Protein AF-A0A2H0SVP1-F1 (afdb_monomer_lite)

Secondary structure (DSSP, 8-state):
--THHHHHHHHS-HHHHHHHHHHHHHHHHHHHHHHHTT--S-THHHHHHHHHHHHHHHHHHHHHHHT-

Structure (mmCIF, N/CA/C/O backbone):
data_AF-A0A2H0SVP1-F1
#
_entry.id   AF-A0A2H0SVP1-F1
#
loop_
_atom_site.group_PDB
_atom_site.id
_atom_site.type_symbol
_atom_site.label_atom_id
_atom_site.label_alt_id
_atom_site.label_comp_id
_atom_site.label_asym_id
_atom_site.label_entity_id
_atom_site.label_seq_id
_atom_site.pdbx_PDB_ins_code
_atom_site.Cartn_x
_atom_site.Cartn_y
_atom_site.Cartn_z
_atom_site.occupancy
_atom_site.B_iso_or_equiv
_atom_site.auth_seq_id
_atom_site.auth_comp_id
_atom_site.auth_asym_id
_atom_site.auth_atom_id
_atom_site.pdbx_PDB_model_num
ATOM 1 N N . MET A 1 1 ? -3.879 -18.322 1.171 1.00 48.31 1 MET A N 1
ATOM 2 C CA . MET A 1 1 ? -3.252 -17.064 1.654 1.00 48.31 1 MET A CA 1
ATOM 3 C C . MET A 1 1 ? -3.605 -16.893 3.119 1.00 48.31 1 MET A C 1
ATOM 5 O O . MET A 1 1 ? -4.754 -17.121 3.473 1.00 48.31 1 MET A O 1
ATOM 9 N N . LYS A 1 2 ? -2.602 -16.611 3.951 1.00 47.16 2 LYS A N 1
ATOM 10 C CA . LYS A 1 2 ? -2.606 -16.843 5.400 1.00 47.16 2 LYS A CA 1
ATOM 11 C C . LYS A 1 2 ? -3.573 -15.904 6.141 1.00 47.16 2 LYS A C 1
ATOM 13 O O . LYS A 1 2 ? -3.539 -14.696 5.921 1.00 4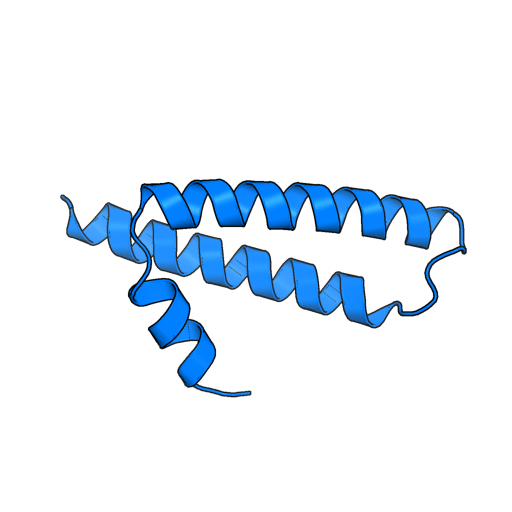7.16 2 LYS A O 1
ATOM 18 N N . LYS A 1 3 ? -4.422 -16.463 7.016 1.00 50.81 3 LYS A N 1
ATOM 19 C CA . LYS A 1 3 ? -5.283 -15.717 7.964 1.00 50.81 3 LYS A CA 1
ATOM 20 C C . LYS A 1 3 ? -4.469 -14.746 8.839 1.00 50.81 3 LYS A C 1
ATOM 22 O O . LYS A 1 3 ? -4.987 -13.710 9.249 1.00 50.81 3 LYS A O 1
ATOM 27 N N . ASP A 1 4 ? -3.186 -15.050 9.011 1.00 58.41 4 ASP A N 1
ATOM 28 C CA . ASP A 1 4 ? -2.203 -14.300 9.790 1.00 58.41 4 ASP A CA 1
ATOM 29 C C . ASP A 1 4 ? -2.078 -12.826 9.370 1.00 58.41 4 ASP A C 1
ATOM 31 O O . ASP A 1 4 ? -1.884 -11.966 10.223 1.00 58.41 4 ASP A O 1
ATOM 35 N N . ASP A 1 5 ? -2.236 -12.489 8.082 1.00 65.69 5 ASP A N 1
ATOM 36 C CA . ASP A 1 5 ? -2.089 -11.096 7.624 1.00 65.69 5 ASP A CA 1
ATOM 37 C C . ASP A 1 5 ? -3.245 -10.200 8.092 1.00 65.69 5 ASP A C 1
ATOM 39 O O . ASP A 1 5 ? -3.029 -9.029 8.403 1.00 65.69 5 ASP A O 1
ATOM 43 N N . LYS A 1 6 ? -4.477 -10.731 8.173 1.00 70.19 6 LYS A N 1
ATOM 44 C CA . LYS A 1 6 ? -5.630 -9.949 8.654 1.00 70.19 6 LYS A CA 1
ATOM 45 C C . LYS A 1 6 ? -5.503 -9.679 10.150 1.00 70.19 6 LYS A C 1
ATOM 47 O O . LYS A 1 6 ? -5.701 -8.546 10.573 1.00 70.19 6 LYS A O 1
ATOM 52 N N . GLN A 1 7 ? -5.131 -10.696 10.926 1.00 74.81 7 GLN A N 1
ATOM 53 C CA . GLN A 1 7 ? -4.935 -10.564 12.373 1.00 74.81 7 GLN A CA 1
ATOM 54 C C . GLN A 1 7 ? -3.815 -9.570 12.701 1.00 74.81 7 GLN A C 1
ATOM 56 O O . GLN A 1 7 ? -3.990 -8.720 13.568 1.00 74.81 7 GLN A O 1
ATOM 61 N N . LYS A 1 8 ? -2.710 -9.593 11.944 1.00 78.44 8 LYS A N 1
ATOM 62 C CA . LYS A 1 8 ? -1.626 -8.609 12.084 1.00 78.44 8 LYS A CA 1
ATOM 63 C C . LYS A 1 8 ? -2.079 -7.179 11.796 1.00 78.44 8 LYS A C 1
ATOM 65 O O . LYS A 1 8 ? -1.698 -6.272 12.521 1.00 78.44 8 LYS A O 1
ATOM 70 N N . LEU A 1 9 ? -2.902 -6.966 10.767 1.00 78.31 9 LEU A N 1
ATOM 71 C CA . LEU A 1 9 ? -3.465 -5.640 10.479 1.00 78.31 9 LEU A CA 1
ATOM 72 C C . LEU A 1 9 ? -4.477 -5.200 11.546 1.00 78.31 9 LEU A C 1
ATOM 74 O O . LEU A 1 9 ? -4.553 -4.022 11.868 1.00 78.31 9 LEU A O 1
ATOM 78 N N . GLN A 1 10 ? -5.246 -6.129 12.114 1.00 77.62 10 GLN A N 1
ATOM 79 C CA . GLN A 1 10 ? -6.181 -5.827 13.200 1.00 77.62 10 GLN A CA 1
ATOM 80 C C . GLN A 1 10 ? -5.478 -5.502 14.524 1.00 77.62 10 GLN A C 1
ATOM 82 O O . GLN A 1 10 ? -6.053 -4.774 15.330 1.00 77.62 10 GLN A O 1
ATOM 87 N N . ALA A 1 11 ? -4.258 -5.993 14.741 1.00 83.06 11 ALA A N 1
ATOM 88 C CA . ALA A 1 11 ? -3.458 -5.667 15.919 1.00 83.06 11 ALA A CA 1
ATOM 89 C C . ALA A 1 11 ? -2.894 -4.233 15.896 1.00 83.06 11 ALA A C 1
ATOM 91 O O . ALA A 1 11 ? -2.639 -3.679 16.957 1.00 83.06 11 ALA A O 1
ATOM 92 N N . LEU A 1 12 ? -2.736 -3.628 14.713 1.00 82.88 12 LEU A N 1
ATOM 93 C CA . LEU A 1 12 ? -2.229 -2.259 14.569 1.00 82.88 12 LEU A CA 1
ATOM 94 C C . LEU A 1 12 ? -3.241 -1.220 15.064 1.00 82.88 12 LEU A C 1
ATOM 96 O O . LEU A 1 12 ? -4.463 -1.397 14.938 1.00 82.88 12 LEU A O 1
ATOM 100 N N . GLU A 1 13 ? -2.733 -0.105 15.578 1.00 84.81 13 GLU A N 1
ATOM 101 C CA . GLU A 1 13 ? -3.571 1.039 15.927 1.00 84.81 13 GLU A CA 1
ATOM 102 C C . GLU A 1 13 ? -4.120 1.748 14.681 1.00 84.81 13 GLU A C 1
ATOM 104 O O . GLU A 1 13 ? -3.621 1.598 13.563 1.00 84.81 13 GLU A O 1
ATOM 109 N N . VAL A 1 14 ? -5.181 2.539 14.863 1.00 85.94 14 VAL A N 1
ATOM 110 C CA . VAL A 1 14 ? -5.813 3.292 13.765 1.00 85.94 14 VAL A CA 1
ATOM 111 C C . VAL A 1 14 ? -4.804 4.235 13.100 1.00 85.94 14 VAL A C 1
ATOM 113 O O . VAL A 1 14 ? -4.747 4.274 11.872 1.00 85.94 14 VAL A O 1
ATOM 116 N N . GLY A 1 15 ? -3.972 4.926 13.891 1.00 84.69 15 GLY A N 1
ATOM 117 C CA . GLY A 1 15 ? -2.921 5.813 13.382 1.00 84.69 15 GLY A CA 1
ATOM 118 C C . GLY A 1 15 ? -1.876 5.072 12.542 1.00 84.69 15 GLY A C 1
ATOM 119 O O . GLY A 1 15 ? -1.555 5.480 11.425 1.00 84.69 15 GLY A O 1
ATOM 120 N N . GLU A 1 16 ? -1.414 3.918 13.015 1.00 86.62 16 GLU A N 1
ATOM 121 C CA . GLU A 1 16 ? -0.455 3.086 12.282 1.00 86.62 16 GLU A CA 1
ATOM 122 C C . GLU A 1 16 ? -1.049 2.523 10.985 1.00 86.62 16 GLU A C 1
ATOM 124 O O . GLU A 1 16 ? -0.379 2.483 9.951 1.00 86.62 16 GLU A O 1
ATOM 129 N N . LEU A 1 17 ? -2.326 2.128 11.003 1.00 88.31 17 LEU A N 1
ATOM 130 C CA . LEU A 1 17 ? -3.038 1.674 9.808 1.00 88.31 17 LEU A CA 1
ATOM 131 C C . LEU A 1 17 ? -3.190 2.783 8.770 1.00 88.31 17 LEU A C 1
ATOM 133 O O . LEU A 1 17 ? -3.075 2.498 7.576 1.00 88.31 17 LEU A O 1
ATOM 137 N N . THR A 1 18 ? -3.429 4.026 9.196 1.00 89.81 18 THR A N 1
ATOM 138 C CA . THR A 1 18 ? -3.495 5.167 8.274 1.00 89.81 18 THR A CA 1
ATOM 139 C C . THR A 1 18 ? -2.147 5.456 7.627 1.00 89.81 18 THR A C 1
ATOM 141 O O . THR A 1 18 ? -2.086 5.560 6.402 1.00 89.81 18 THR A O 1
ATOM 144 N N . THR A 1 19 ? -1.061 5.482 8.405 1.00 92.69 19 THR A N 1
ATOM 145 C CA . THR A 1 19 ? 0.297 5.675 7.874 1.00 92.69 19 THR A CA 1
ATOM 146 C C . THR A 1 19 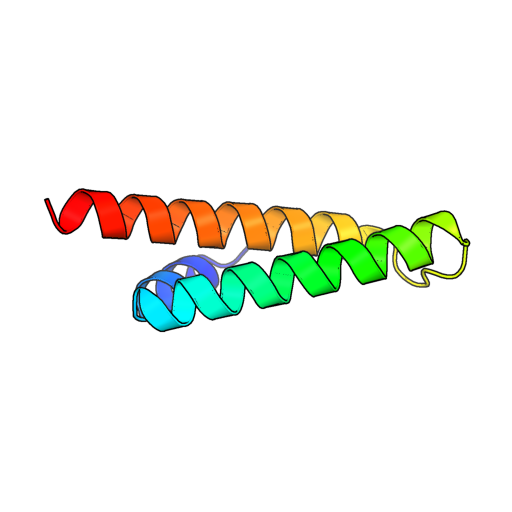? 0.651 4.571 6.883 1.00 92.69 19 THR A C 1
ATOM 148 O O . THR A 1 19 ? 1.041 4.840 5.749 1.00 92.69 19 THR A O 1
ATOM 151 N N . LYS A 1 20 ? 0.392 3.315 7.257 1.00 90.12 20 LYS A N 1
ATOM 152 C CA . LYS A 1 20 ? 0.652 2.156 6.400 1.00 90.12 20 LYS A CA 1
ATOM 153 C C . LYS A 1 20 ? -0.169 2.168 5.111 1.00 90.12 20 LYS A C 1
ATOM 155 O O . LYS A 1 20 ? 0.296 1.699 4.074 1.00 90.12 20 LYS A O 1
ATOM 160 N N . LEU A 1 21 ? -1.403 2.674 5.152 1.00 91.31 21 LEU A N 1
ATOM 161 C CA . LEU A 1 21 ? -2.235 2.825 3.958 1.00 91.31 21 LEU A CA 1
ATOM 162 C C . LEU A 1 21 ?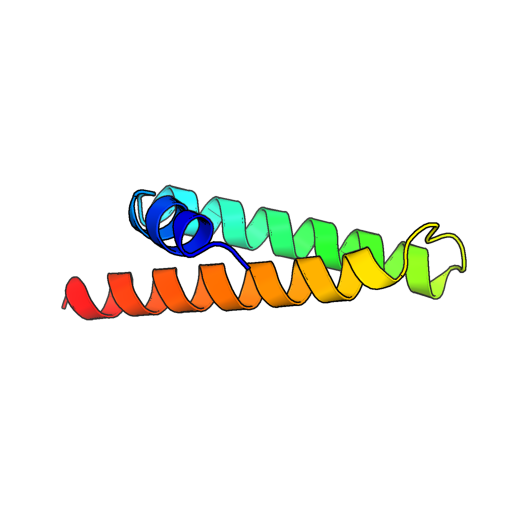 -1.622 3.831 2.976 1.00 91.31 21 LEU A C 1
ATOM 164 O O . LEU A 1 21 ? -1.593 3.560 1.774 1.00 91.31 21 LEU A O 1
ATOM 168 N N . GLU A 1 22 ? -1.133 4.965 3.476 1.00 94.06 22 GLU A N 1
ATOM 169 C CA . GLU A 1 22 ? -0.488 5.993 2.657 1.00 94.06 22 GLU A CA 1
ATOM 170 C C . GLU A 1 22 ? 0.829 5.496 2.051 1.00 94.06 22 GLU A C 1
ATOM 172 O O . GLU A 1 22 ? 1.038 5.639 0.845 1.00 94.06 22 GLU A O 1
ATOM 177 N N . GLU A 1 23 ? 1.660 4.798 2.825 1.00 94.12 23 GLU A N 1
ATOM 178 C CA . GLU A 1 23 ? 2.883 4.159 2.320 1.00 94.12 23 GLU A CA 1
ATOM 179 C C . GLU A 1 23 ? 2.585 3.179 1.175 1.00 94.12 23 GLU A C 1
ATOM 181 O O . GLU A 1 23 ? 3.194 3.247 0.104 1.00 94.12 23 GLU A O 1
ATOM 186 N N . LEU A 1 24 ? 1.589 2.302 1.353 1.00 93.50 24 LEU A N 1
ATOM 187 C CA . LEU A 1 24 ? 1.187 1.340 0.323 1.00 93.50 24 LEU A CA 1
ATOM 188 C C . LEU A 1 24 ? 0.666 2.031 -0.946 1.00 93.50 24 LEU A C 1
ATOM 190 O O . LEU A 1 24 ? 0.893 1.541 -2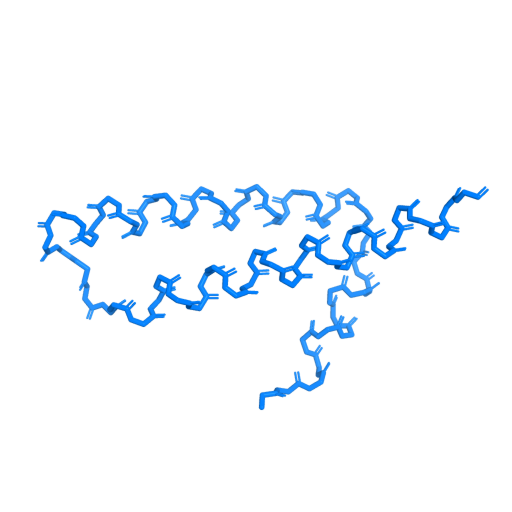.056 1.00 93.50 24 LEU A O 1
ATOM 194 N N . ARG A 1 25 ? -0.031 3.166 -0.812 1.00 93.88 25 ARG A N 1
ATOM 195 C CA . ARG A 1 25 ? -0.503 3.970 -1.952 1.00 93.88 25 ARG A CA 1
ATOM 196 C C . ARG A 1 25 ? 0.655 4.615 -2.704 1.00 93.88 25 ARG A C 1
ATOM 198 O O . ARG A 1 25 ? 0.679 4.545 -3.934 1.00 93.88 25 ARG A O 1
ATOM 205 N N . GLN A 1 26 ? 1.621 5.190 -1.990 1.00 95.31 26 GLN A N 1
ATOM 206 C CA . GLN A 1 26 ? 2.831 5.754 -2.590 1.00 95.31 26 GLN A CA 1
ATOM 207 C C . GLN A 1 26 ? 3.630 4.680 -3.333 1.00 95.31 26 GLN A C 1
ATOM 209 O O . GLN A 1 26 ? 4.006 4.880 -4.493 1.00 95.31 26 GLN A O 1
ATOM 214 N N . GLU A 1 27 ? 3.815 3.505 -2.723 1.00 93.69 27 GLU A N 1
ATOM 215 C CA . GLU A 1 27 ? 4.500 2.385 -3.369 1.00 93.69 27 GLU A CA 1
ATOM 216 C C . GLU A 1 27 ? 3.740 1.897 -4.609 1.00 93.69 27 GLU A C 1
ATOM 218 O O . GLU A 1 27 ? 4.350 1.648 -5.653 1.00 93.69 27 GLU A O 1
ATOM 223 N N . ASN A 1 28 ? 2.408 1.807 -4.545 1.00 93.50 28 ASN A N 1
ATOM 224 C CA . ASN A 1 28 ? 1.586 1.438 -5.695 1.00 93.50 28 ASN A CA 1
ATOM 225 C C . ASN A 1 28 ? 1.710 2.453 -6.840 1.00 93.50 28 ASN A C 1
ATOM 227 O O . ASN A 1 28 ? 1.814 2.042 -7.994 1.00 93.50 28 ASN A O 1
ATOM 231 N N . ASN A 1 29 ? 1.747 3.753 -6.542 1.00 93.69 29 ASN A N 1
ATOM 232 C CA . ASN A 1 29 ? 1.923 4.795 -7.556 1.00 93.69 29 ASN A CA 1
ATOM 233 C C . ASN A 1 29 ? 3.303 4.713 -8.210 1.00 93.69 29 ASN A C 1
ATOM 235 O O . ASN A 1 29 ? 3.398 4.714 -9.437 1.00 93.69 29 ASN A O 1
ATOM 239 N N . LYS A 1 30 ? 4.364 4.556 -7.413 1.00 93.69 30 LYS A N 1
ATOM 240 C CA . LYS A 1 30 ? 5.719 4.342 -7.933 1.00 93.69 30 LYS A CA 1
ATOM 241 C C . LYS A 1 30 ? 5.783 3.099 -8.825 1.00 93.69 30 LYS A C 1
ATOM 243 O O . LYS A 1 30 ? 6.235 3.178 -9.963 1.00 93.69 30 LYS A O 1
ATOM 248 N N . THR A 1 31 ? 5.247 1.980 -8.344 1.00 92.12 31 THR A N 1
ATOM 249 C CA . THR A 1 31 ? 5.221 0.705 -9.079 1.00 92.12 31 THR A CA 1
ATOM 250 C C . THR A 1 31 ? 4.397 0.814 -10.367 1.00 92.12 31 THR A C 1
ATOM 252 O O . THR A 1 31 ? 4.754 0.236 -11.391 1.00 92.12 31 THR A O 1
ATOM 255 N N . TYR A 1 32 ? 3.303 1.580 -10.354 1.00 92.38 32 TYR A N 1
ATOM 256 C CA . TYR A 1 32 ? 2.494 1.849 -11.541 1.00 92.38 32 TYR A CA 1
ATOM 257 C C . TYR A 1 32 ? 3.265 2.653 -12.594 1.00 92.38 32 TYR A C 1
ATOM 259 O O . TYR A 1 32 ? 3.199 2.325 -13.779 1.00 92.38 32 TYR A O 1
ATOM 267 N N . LEU A 1 33 ? 4.023 3.669 -12.174 1.00 94.12 33 LEU A N 1
ATOM 268 C CA . LEU A 1 33 ? 4.882 4.443 -13.072 1.00 94.12 33 LEU A CA 1
ATOM 269 C C . LEU A 1 33 ? 6.003 3.576 -13.660 1.00 94.12 33 LEU A C 1
ATOM 271 O O . LEU A 1 33 ? 6.228 3.621 -14.867 1.00 94.12 33 LEU A O 1
ATOM 275 N N . GLU A 1 34 ? 6.649 2.738 -12.846 1.00 92.12 34 GLU A N 1
ATOM 276 C CA . GLU A 1 34 ? 7.658 1.771 -13.307 1.00 92.12 34 GLU A CA 1
ATOM 277 C C . GLU A 1 34 ? 7.070 0.768 -14.311 1.00 92.12 34 GLU A C 1
ATOM 279 O O . GLU A 1 34 ? 7.690 0.488 -15.338 1.00 92.12 34 GLU A O 1
ATOM 284 N N . HIS A 1 35 ? 5.852 0.272 -14.061 1.00 91.44 35 HIS A N 1
ATOM 285 C CA . HIS A 1 35 ? 5.135 -0.615 -14.981 1.00 91.44 35 HIS A CA 1
ATOM 286 C C . HIS A 1 35 ? 4.841 0.079 -16.307 1.00 91.44 35 HIS A C 1
ATOM 288 O O . HIS A 1 35 ? 5.115 -0.470 -17.370 1.00 91.44 35 HIS A O 1
ATOM 294 N N . ARG A 1 36 ? 4.322 1.310 -16.252 1.00 91.56 36 ARG A N 1
ATOM 295 C CA . ARG A 1 36 ? 4.021 2.111 -17.442 1.00 91.56 36 ARG A CA 1
ATOM 296 C C . ARG A 1 36 ? 5.280 2.436 -18.249 1.00 91.56 36 ARG A C 1
ATOM 298 O O . ARG A 1 36 ? 5.209 2.493 -19.469 1.00 91.56 36 ARG A O 1
ATOM 305 N N . ALA A 1 37 ? 6.416 2.623 -17.582 1.00 92.69 37 ALA A N 1
ATOM 306 C CA . ALA A 1 37 ? 7.711 2.845 -18.217 1.00 92.69 37 ALA A CA 1
ATOM 307 C C . ALA A 1 37 ? 8.360 1.559 -18.770 1.00 92.69 37 ALA A C 1
ATOM 309 O O . ALA A 1 37 ? 9.465 1.632 -19.302 1.00 92.69 37 ALA A O 1
ATOM 310 N N . GLY A 1 38 ? 7.728 0.388 -18.607 1.00 90.56 38 GLY A N 1
ATOM 311 C CA . GLY A 1 38 ? 8.283 -0.905 -19.024 1.00 90.56 38 GLY A CA 1
ATOM 312 C C . GLY A 1 38 ? 9.479 -1.372 -18.187 1.00 90.56 38 GLY A C 1
ATOM 313 O O . GLY A 1 38 ? 10.187 -2.288 -18.589 1.00 90.56 38 GLY A O 1
ATOM 314 N N . LYS A 1 39 ? 9.719 -0.749 -17.027 1.00 90.50 39 LYS A N 1
ATOM 315 C CA . LYS A 1 39 ? 10.855 -1.032 -16.131 1.00 90.50 39 LYS A CA 1
ATOM 316 C C . LYS A 1 39 ? 10.473 -1.906 -14.935 1.00 90.50 39 LYS A C 1
ATOM 318 O O . LYS A 1 39 ? 11.302 -2.152 -14.062 1.00 90.50 39 LYS A O 1
ATOM 323 N N . LEU A 1 40 ? 9.218 -2.349 -14.853 1.00 87.88 40 LEU A N 1
ATOM 324 C CA . LEU A 1 40 ? 8.774 -3.180 -13.742 1.00 87.88 40 LEU A CA 1
ATOM 325 C C . LEU A 1 40 ? 9.172 -4.640 -13.960 1.00 87.88 40 LEU A C 1
ATOM 327 O O . LEU A 1 40 ? 8.545 -5.358 -14.733 1.00 87.88 40 LEU A O 1
ATOM 331 N N . ASN A 1 41 ? 10.150 -5.095 -13.181 1.00 85.06 41 ASN A N 1
ATOM 332 C CA . ASN A 1 41 ? 10.637 -6.476 -13.223 1.00 85.06 41 ASN A CA 1
ATOM 333 C C . ASN A 1 41 ? 9.584 -7.513 -12.797 1.00 85.06 41 ASN A C 1
ATOM 335 O O . ASN A 1 41 ? 9.651 -8.666 -13.209 1.00 85.06 41 ASN A O 1
ATOM 339 N N . ASN A 1 42 ? 8.621 -7.128 -11.950 1.00 89.25 42 ASN A N 1
ATOM 340 C CA . ASN A 1 42 ? 7.588 -8.033 -11.445 1.00 89.25 42 ASN A CA 1
ATOM 341 C C . ASN A 1 42 ? 6.181 -7.409 -11.534 1.00 89.25 42 ASN A C 1
ATOM 343 O O . ASN A 1 42 ? 5.758 -6.713 -10.605 1.00 89.25 42 ASN A O 1
ATOM 347 N N . PRO A 1 43 ? 5.411 -7.703 -12.596 1.00 86.19 43 PRO A N 1
ATOM 348 C CA . PRO A 1 43 ? 4.047 -7.198 -12.775 1.00 86.19 43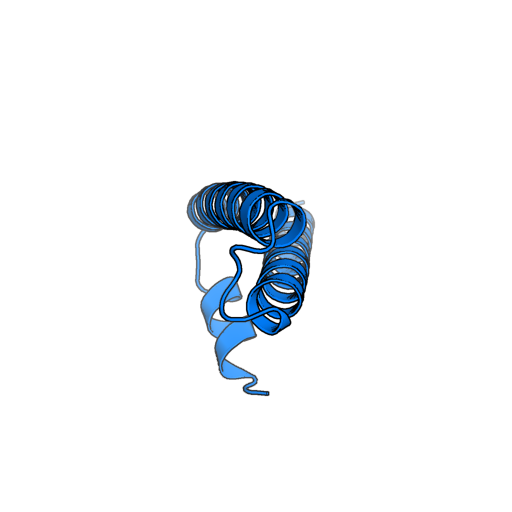 PRO A CA 1
ATOM 349 C C . PRO A 1 43 ? 3.072 -7.625 -11.668 1.00 86.19 43 PRO A C 1
ATOM 351 O O . PRO A 1 43 ? 2.151 -6.881 -11.319 1.00 86.19 43 PRO A O 1
ATOM 354 N N . ALA A 1 44 ? 3.289 -8.794 -11.052 1.00 90.31 44 ALA A N 1
ATOM 355 C CA . ALA A 1 44 ? 2.436 -9.290 -9.972 1.00 90.31 44 ALA A CA 1
ATOM 356 C C . ALA A 1 44 ? 2.512 -8.406 -8.715 1.00 90.31 44 ALA A C 1
ATOM 358 O O . ALA A 1 44 ? 1.558 -8.375 -7.931 1.00 90.31 44 ALA A O 1
ATOM 359 N N . LYS A 1 45 ? 3.599 -7.635 -8.551 1.00 89.31 45 LYS A N 1
ATOM 360 C CA . LYS A 1 45 ? 3.765 -6.678 -7.450 1.00 89.31 45 LYS A CA 1
ATOM 361 C C . LYS A 1 45 ? 2.627 -5.657 -7.415 1.00 89.31 45 LYS A C 1
ATOM 363 O O . LYS A 1 45 ? 2.088 -5.383 -6.346 1.00 89.31 45 LYS A O 1
ATOM 368 N N . LEU A 1 46 ? 2.184 -5.172 -8.576 1.00 90.81 46 LEU A N 1
ATOM 369 C CA . LEU A 1 46 ? 1.087 -4.206 -8.674 1.00 90.81 46 LEU A CA 1
ATOM 370 C C . LEU A 1 46 ? -0.232 -4.788 -8.135 1.00 90.81 46 LEU A C 1
ATOM 372 O O . LEU A 1 46 ? -0.951 -4.149 -7.367 1.00 90.81 46 LEU A O 1
ATOM 376 N N . ALA A 1 47 ? -0.537 -6.035 -8.502 1.00 90.38 47 ALA A N 1
ATOM 377 C CA . ALA A 1 47 ? -1.733 -6.728 -8.032 1.00 90.38 47 ALA A CA 1
ATOM 378 C C . ALA A 1 47 ? -1.668 -7.034 -6.526 1.00 90.38 47 ALA A C 1
ATOM 380 O O . ALA A 1 47 ? -2.686 -6.938 -5.837 1.00 90.38 47 ALA A O 1
ATOM 381 N N . MET A 1 48 ? -0.487 -7.380 -6.001 1.00 91.00 48 MET A N 1
ATOM 382 C CA . MET A 1 48 ? -0.288 -7.582 -4.563 1.00 91.00 48 MET A CA 1
ATOM 383 C C . MET A 1 48 ? -0.491 -6.286 -3.775 1.00 91.00 48 MET A C 1
ATOM 385 O O . MET A 1 48 ? -1.263 -6.291 -2.817 1.00 91.00 48 MET A O 1
ATOM 389 N N . LEU A 1 49 ? 0.112 -5.176 -4.213 1.00 91.44 49 LEU A N 1
ATOM 390 C CA . LEU A 1 49 ? -0.027 -3.872 -3.558 1.00 91.44 49 LEU A CA 1
ATOM 391 C C . LEU A 1 49 ? -1.487 -3.415 -3.513 1.00 91.44 49 LEU A C 1
ATOM 393 O O . LEU A 1 49 ? -1.988 -3.064 -2.447 1.00 91.44 49 LEU A O 1
ATOM 397 N N . ARG A 1 50 ? -2.222 -3.526 -4.626 1.00 92.00 50 ARG A N 1
ATOM 398 C CA . ARG A 1 50 ? -3.662 -3.206 -4.662 1.00 92.00 50 ARG A CA 1
ATOM 399 C C . ARG A 1 50 ? -4.475 -4.049 -3.677 1.00 92.00 50 ARG A C 1
ATOM 401 O O . ARG A 1 50 ? -5.335 -3.516 -2.978 1.00 92.00 50 ARG A O 1
ATOM 408 N N . LYS A 1 51 ? -4.190 -5.354 -3.579 1.00 92.81 51 LYS A N 1
ATOM 409 C CA . LYS A 1 51 ? -4.844 -6.241 -2.598 1.00 92.81 51 LYS A CA 1
ATOM 410 C C . LYS A 1 51 ? -4.503 -5.848 -1.160 1.00 92.81 51 LYS A C 1
ATOM 412 O O . LYS A 1 51 ? -5.381 -5.908 -0.303 1.00 92.81 51 LYS A O 1
ATOM 417 N N . MET A 1 52 ? -3.260 -5.455 -0.885 1.00 90.38 52 MET A N 1
ATOM 418 C CA . MET A 1 52 ? -2.847 -4.986 0.441 1.00 90.38 52 MET A CA 1
ATOM 419 C C . MET A 1 52 ? -3.553 -3.685 0.822 1.00 90.38 52 MET A C 1
ATOM 421 O O . MET A 1 52 ? -4.132 -3.628 1.901 1.00 90.38 52 MET A O 1
ATOM 425 N N . ILE A 1 53 ? -3.607 -2.701 -0.082 1.00 92.38 53 ILE A N 1
ATOM 426 C CA . ILE A 1 53 ? -4.349 -1.446 0.122 1.00 92.38 53 ILE A CA 1
ATOM 427 C C . ILE A 1 53 ? -5.812 -1.741 0.468 1.00 92.38 53 ILE A C 1
ATOM 429 O O . ILE A 1 53 ? -6.320 -1.237 1.467 1.00 92.38 53 ILE A O 1
ATOM 433 N N . ALA A 1 54 ? -6.478 -2.599 -0.313 1.00 91.94 54 ALA A N 1
ATOM 434 C CA . ALA A 1 54 ? -7.877 -2.951 -0.079 1.00 91.94 54 ALA A CA 1
ATOM 435 C C . ALA A 1 54 ? -8.096 -3.606 1.297 1.00 91.94 54 ALA A C 1
ATOM 437 O O . ALA A 1 54 ? -9.064 -3.290 1.990 1.00 91.94 54 ALA A O 1
ATOM 438 N N . ARG A 1 55 ? -7.183 -4.486 1.728 1.00 90.88 55 ARG A N 1
ATOM 439 C CA . ARG A 1 55 ? -7.243 -5.122 3.054 1.00 90.88 55 ARG A CA 1
ATOM 440 C C . ARG A 1 55 ? -7.047 -4.116 4.181 1.00 90.88 55 ARG A C 1
ATOM 442 O O . ARG A 1 55 ? -7.857 -4.102 5.103 1.00 90.88 55 ARG A O 1
ATOM 449 N N . THR A 1 56 ? -6.021 -3.273 4.096 1.00 89.88 56 THR A N 1
ATOM 450 C CA . THR A 1 56 ? -5.744 -2.238 5.102 1.00 89.88 56 THR A CA 1
ATOM 451 C C . THR A 1 56 ? -6.917 -1.266 5.215 1.00 89.88 56 THR A C 1
ATOM 453 O O . THR A 1 56 ? -7.378 -1.000 6.319 1.00 89.88 56 THR A O 1
ATOM 456 N N . ALA A 1 57 ? -7.476 -0.821 4.084 1.00 89.50 57 ALA A N 1
ATOM 457 C CA . ALA A 1 57 ? -8.655 0.044 4.059 1.00 89.50 57 ALA A CA 1
ATOM 458 C C . ALA A 1 57 ? -9.889 -0.629 4.681 1.00 89.50 57 ALA A C 1
ATOM 460 O O . ALA A 1 57 ? -10.635 0.012 5.418 1.00 89.50 57 ALA A O 1
ATOM 461 N N . THR A 1 58 ? -10.086 -1.928 4.429 1.00 92.56 58 THR A N 1
ATOM 462 C CA . THR A 1 58 ? -11.190 -2.694 5.028 1.00 92.56 58 THR A CA 1
ATOM 463 C C . THR A 1 58 ? -11.046 -2.770 6.545 1.00 92.56 58 THR A C 1
ATOM 465 O O . THR A 1 58 ? -11.996 -2.462 7.253 1.00 92.56 58 THR A O 1
ATOM 468 N N . VAL A 1 59 ? -9.863 -3.126 7.056 1.00 90.12 59 VAL A N 1
ATOM 469 C CA . VAL A 1 59 ? -9.608 -3.217 8.506 1.00 90.12 59 VAL A CA 1
ATOM 470 C C . VAL A 1 59 ? -9.728 -1.850 9.180 1.00 90.12 59 VAL A C 1
ATOM 472 O O . VAL A 1 59 ? -10.304 -1.750 10.261 1.00 90.12 59 VAL A O 1
ATOM 475 N N . LEU A 1 60 ? -9.239 -0.789 8.534 1.00 89.62 60 LEU A N 1
ATOM 476 C CA . LEU A 1 60 ? -9.406 0.578 9.018 1.00 89.62 60 LEU A CA 1
ATOM 477 C C . LEU A 1 60 ? -10.893 0.954 9.108 1.00 89.62 60 LEU A C 1
ATOM 479 O O . LEU A 1 60 ? -11.330 1.479 10.128 1.00 89.62 60 LEU A O 1
ATOM 483 N N . GLY A 1 61 ? -11.680 0.630 8.079 1.00 89.06 61 GLY A N 1
ATOM 484 C CA . GLY A 1 61 ? -13.127 0.842 8.072 1.00 89.06 61 GLY A CA 1
ATOM 485 C C . GLY A 1 61 ? -13.868 0.014 9.128 1.00 89.06 61 GLY A C 1
ATOM 486 O O . GLY A 1 61 ? -14.766 0.538 9.782 1.00 89.06 61 GLY A O 1
ATOM 487 N N . GLU A 1 62 ? -13.481 -1.251 9.331 1.00 89.25 62 GLU A N 1
ATOM 488 C CA . GLU A 1 62 ? -13.985 -2.103 10.422 1.00 89.25 62 GLU A CA 1
ATOM 489 C C . GLU A 1 62 ? -13.714 -1.438 11.785 1.00 89.25 62 GLU A C 1
ATOM 491 O O . GLU A 1 62 ? -14.636 -1.283 12.581 1.00 89.25 62 GLU A O 1
ATOM 496 N N . LYS A 1 63 ? -12.483 -0.966 12.030 1.00 85.75 63 LYS A N 1
ATOM 497 C CA . LYS A 1 63 ? -12.107 -0.289 13.283 1.00 85.75 63 LYS A CA 1
ATOM 498 C C . LYS A 1 63 ? -12.845 1.031 13.489 1.00 85.75 63 LYS A C 1
ATOM 500 O O . LYS A 1 63 ? -13.370 1.255 14.570 1.00 85.75 63 LYS A O 1
ATOM 505 N N . MET A 1 64 ? -12.940 1.882 12.468 1.00 82.56 64 MET A N 1
ATOM 506 C CA . MET A 1 64 ? -13.652 3.162 12.580 1.00 82.56 64 MET A CA 1
ATOM 507 C C . MET A 1 64 ? -15.149 2.986 12.866 1.00 82.56 64 MET A C 1
ATOM 509 O O . MET A 1 64 ? -15.737 3.821 13.543 1.00 82.56 64 MET A O 1
ATOM 513 N N . ARG A 1 65 ? -15.774 1.901 12.387 1.00 83.50 65 ARG A N 1
ATOM 514 C CA . ARG A 1 65 ? -17.176 1.585 12.712 1.00 83.50 65 ARG A CA 1
ATOM 515 C C . ARG A 1 65 ? -17.372 1.106 14.150 1.00 83.50 65 ARG A C 1
ATOM 517 O O . ARG A 1 65 ? -18.442 1.341 14.689 1.00 83.50 65 ARG A O 1
ATOM 524 N N . LEU A 1 66 ? -16.378 0.440 14.741 1.00 72.06 66 LEU A N 1
ATOM 525 C CA . LEU A 1 66 ? -16.430 -0.062 16.122 1.00 72.06 66 LEU A CA 1
ATOM 526 C C . LEU A 1 66 ? -16.187 1.028 17.179 1.00 72.06 66 LEU A C 1
ATOM 528 O O . LEU A 1 66 ? -16.488 0.810 18.344 1.00 72.06 66 LEU A O 1
ATOM 532 N N . VAL A 1 67 ? -15.634 2.179 16.785 1.00 62.22 67 VAL A N 1
ATOM 533 C CA . VAL A 1 67 ? -15.377 3.338 17.667 1.00 62.22 67 VAL A CA 1
ATOM 534 C C . VAL A 1 67 ? -16.621 4.243 17.806 1.00 62.22 67 VAL A C 1
ATOM 536 O O . VAL A 1 67 ? -16.5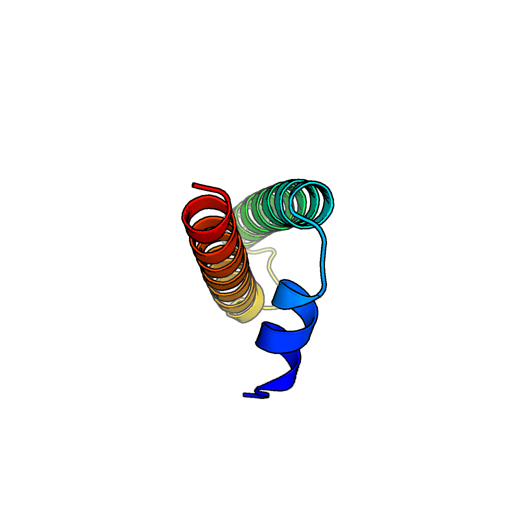68 5.273 18.472 1.00 62.22 67 VAL A O 1
ATOM 539 N N . LYS A 1 68 ? -17.742 3.875 17.178 1.00 49.38 68 LYS A N 1
ATOM 540 C CA . LYS A 1 68 ? -18.991 4.645 17.152 1.00 49.38 68 LYS A CA 1
ATOM 541 C C . LYS A 1 68 ? -19.991 4.128 18.179 1.00 49.38 68 LYS A C 1
ATOM 543 O O . LYS A 1 68 ? -20.698 4.981 18.753 1.00 49.38 68 LYS A O 1
#

Sequence (68 aa):
MKKDDKQKLQALEVGELTTKLEELRQENNKTYLEHRAGKLNNPAKLAMLRKMIARTATVLGEKMRLVK

Radius of gyration: 13.67 Å; chains: 1; bounding box: 30×23×37 Å

pLDDT: mean 85.15, std 11.8, range [47.16, 95.31]

Foldseek 3Di:
DDPVVLVVLLPDDLVVLVVVLVVLVVVLVVLVVCVVVVNRPDPVVNVVSVVVNVSSVVSSVVVVVVVD